Protein AF-A0A956ICX0-F1 (afdb_monomer)

Solvent-accessible surface area (backbone atoms only — not comparable to full-atom values): 7085 Å² total; per-residue (Å²): 136,65,64,29,72,78,48,69,35,60,44,92,86,68,80,50,76,72,46,76,32,67,45,56,54,75,61,60,79,75,60,86,84,89,85,77,62,92,91,68,48,63,68,59,53,51,48,47,51,51,54,32,33,52,76,66,72,44,90,83,90,81,90,64,91,82,52,74,64,64,54,68,78,68,71,52,96,79,72,46,68,76,80,44,48,88,76,50,77,50,61,94,89,54,90,82,70,62,64,74,77,79,86,126

Foldseek 3Di:
DAKQFQAWDDDPVRPDTPGTDIHDPVVCVVPDDQDDDPPPCSVVSVLSVVVRCVVRVHDDDDDDPPCPNVCVVCPDPVNDPVSCQVVDFDDVPPPVRHHDDDDD

pLDDT: mean 86.65, std 10.97, range [50.69, 96.75]

Radius of gyration: 18.8 Å; Cα contacts (8 Å, |Δi|>4): 80; chains: 1; bounding box: 40×30×57 Å

Sequence (104 aa):
MTRLQLGTRARLDGRGKLGAYELPTHHLLTHAVVVGMTGSGKTGLVTVLVEEALRAGVPALVFDVKGDLANLALAFPGFDADSMRPWVEPAPNDDDGIADDPLV

Mean predicted aligned error: 8.03 Å

Secondary structure (DSSP, 8-state):
--EEEEEEEE-TTS--EEEEEEEEGGGGGG-------TTSSHHHHHHHHHHHHHHTT-------SSSTTGGGGG--SS--HHHHGGGSPPPTT-SS-S------

Structure (mmCIF, N/CA/C/O backbone):
data_AF-A0A956ICX0-F1
#
_entry.id   AF-A0A956ICX0-F1
#
loop_
_atom_site.group_PDB
_atom_site.id
_atom_site.type_symbol
_atom_site.label_atom_id
_atom_site.label_alt_id
_atom_site.label_comp_id
_atom_site.label_asym_id
_atom_site.label_entity_id
_atom_site.label_seq_id
_atom_site.pdbx_PDB_ins_code
_atom_site.Cartn_x
_atom_site.Cartn_y
_atom_site.Cartn_z
_atom_site.occupancy
_atom_site.B_iso_or_equiv
_atom_site.auth_seq_id
_atom_site.auth_comp_id
_atom_site.auth_asym_id
_atom_site.auth_atom_id
_atom_site.pdbx_PDB_model_num
ATOM 1 N N . MET A 1 1 ? -19.540 -7.283 5.791 1.00 66.44 1 MET A N 1
ATOM 2 C CA . MET A 1 1 ? -18.777 -6.035 5.554 1.00 66.44 1 MET A CA 1
ATOM 3 C C . MET A 1 1 ? -17.313 -6.406 5.404 1.00 66.44 1 MET A C 1
ATOM 5 O O . MET A 1 1 ? -16.816 -7.129 6.261 1.00 66.44 1 MET A O 1
ATOM 9 N N . THR A 1 2 ? -16.659 -5.977 4.326 1.00 90.00 2 THR A N 1
ATOM 10 C CA . THR A 1 2 ? -15.278 -6.372 4.002 1.00 90.00 2 THR A CA 1
ATOM 11 C C . THR A 1 2 ? -14.258 -5.606 4.854 1.00 90.00 2 THR A C 1
ATOM 13 O O . THR A 1 2 ? -14.525 -4.489 5.307 1.00 90.00 2 THR A O 1
ATOM 16 N N . ARG A 1 3 ? -13.105 -6.223 5.122 1.00 93.81 3 ARG A N 1
ATOM 17 C CA . ARG A 1 3 ? -12.012 -5.665 5.929 1.00 93.81 3 ARG A CA 1
ATOM 18 C C . ARG A 1 3 ? -10.703 -5.780 5.160 1.00 93.81 3 ARG A C 1
ATOM 20 O O . ARG A 1 3 ? -10.534 -6.750 4.430 1.00 93.81 3 ARG A O 1
ATOM 27 N N . LEU A 1 4 ? -9.818 -4.807 5.348 1.00 95.56 4 LEU A N 1
ATOM 28 C CA . LEU A 1 4 ? -8.481 -4.767 4.757 1.00 95.56 4 LEU A CA 1
ATOM 29 C C . LEU A 1 4 ? -7.449 -5.135 5.825 1.00 95.56 4 LEU A C 1
ATOM 31 O O . LEU A 1 4 ? -7.447 -4.512 6.891 1.00 95.56 4 LEU A O 1
ATOM 35 N N . GLN A 1 5 ? -6.587 -6.116 5.565 1.00 96.12 5 GLN A N 1
ATOM 36 C CA . GLN A 1 5 ? -5.530 -6.532 6.488 1.00 96.12 5 GLN A CA 1
ATOM 37 C C . GLN A 1 5 ? -4.289 -5.652 6.322 1.00 96.12 5 GLN A C 1
ATOM 39 O O . GLN A 1 5 ? -3.454 -5.873 5.456 1.00 96.12 5 GLN A O 1
ATOM 44 N N . LEU A 1 6 ? -4.126 -4.656 7.193 1.00 94.94 6 LEU A N 1
ATOM 45 C CA . LEU A 1 6 ? -3.057 -3.654 7.078 1.00 94.94 6 LEU A CA 1
ATOM 46 C C . LEU A 1 6 ? -1.804 -3.986 7.903 1.00 94.94 6 LEU A C 1
ATOM 48 O O . LEU A 1 6 ? -0.906 -3.157 8.040 1.00 94.94 6 LEU A O 1
ATOM 52 N N . GLY A 1 7 ? -1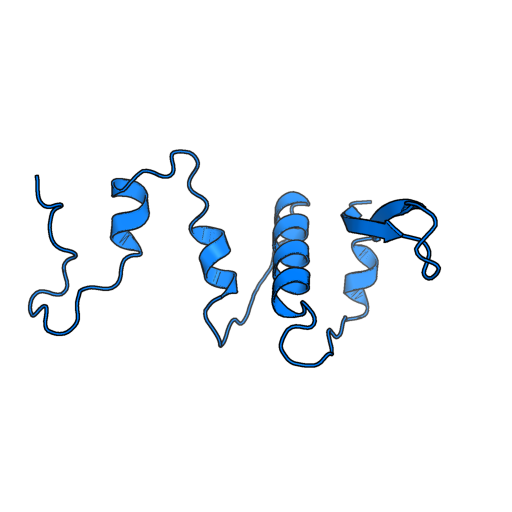.744 -5.182 8.489 1.00 94.00 7 GLY A N 1
ATOM 53 C CA . GLY A 1 7 ? -0.567 -5.689 9.187 1.00 94.00 7 GLY A CA 1
ATOM 54 C C . GLY A 1 7 ? -0.858 -6.142 10.613 1.00 94.00 7 GLY A C 1
ATOM 55 O O . GLY A 1 7 ? -1.872 -6.774 10.896 1.00 94.00 7 GLY A O 1
ATOM 56 N N . THR A 1 8 ? 0.071 -5.868 11.531 1.00 93.38 8 THR A N 1
ATOM 57 C CA . THR A 1 8 ? 0.015 -6.339 12.924 1.00 93.38 8 THR A CA 1
ATOM 58 C C . THR A 1 8 ? -0.021 -5.160 13.887 1.00 93.38 8 THR A C 1
ATOM 60 O O . THR A 1 8 ? 0.818 -4.266 13.817 1.00 93.38 8 THR A O 1
ATOM 63 N N . ARG A 1 9 ? -0.948 -5.187 14.844 1.00 93.94 9 ARG A N 1
ATOM 64 C CA . ARG A 1 9 ? -0.924 -4.295 16.003 1.00 93.94 9 ARG A CA 1
ATOM 65 C C . ARG A 1 9 ? 0.154 -4.767 16.968 1.00 93.94 9 ARG A C 1
ATOM 67 O O . ARG A 1 9 ? 0.215 -5.946 17.315 1.00 93.94 9 ARG A O 1
ATOM 74 N N . ALA A 1 10 ? 0.967 -3.844 17.454 1.00 92.50 10 ALA A N 1
ATOM 75 C CA . ALA A 1 10 ? 1.958 -4.098 18.490 1.00 92.50 10 ALA A CA 1
ATOM 76 C C . ALA A 1 10 ? 1.811 -3.065 19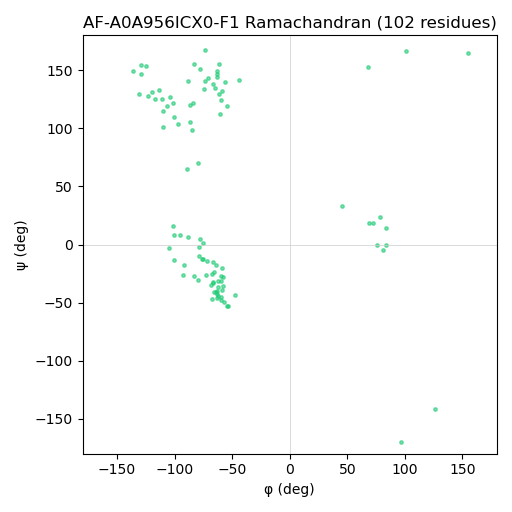.605 1.00 92.50 10 ALA A C 1
ATOM 78 O O . ALA A 1 10 ? 1.297 -1.966 19.379 1.00 92.50 10 ALA A O 1
ATOM 79 N N . ARG A 1 11 ? 2.241 -3.421 20.816 1.00 91.81 11 ARG A N 1
ATOM 80 C CA . ARG A 1 11 ? 2.336 -2.432 21.890 1.00 91.81 11 ARG A CA 1
ATOM 81 C C . ARG A 1 11 ? 3.486 -1.469 21.615 1.00 91.81 11 ARG A C 1
ATOM 83 O O . ARG A 1 11 ? 4.544 -1.877 21.143 1.00 91.81 11 ARG A O 1
ATOM 90 N N . LEU A 1 12 ? 3.283 -0.200 21.962 1.00 91.38 12 LEU A N 1
ATOM 91 C CA . LEU A 1 12 ? 4.287 0.847 21.762 1.00 91.38 12 LEU A CA 1
ATOM 92 C C . LEU A 1 12 ? 5.525 0.659 22.656 1.00 91.38 12 LEU A C 1
ATOM 94 O O . LEU A 1 12 ? 6.614 1.082 22.295 1.00 91.38 12 LEU A O 1
ATOM 98 N N . ASP A 1 13 ? 5.374 -0.024 23.793 1.00 93.69 13 ASP A N 1
ATOM 99 C CA . ASP A 1 13 ? 6.469 -0.398 24.698 1.00 93.69 13 ASP A CA 1
ATOM 100 C C . ASP A 1 13 ? 7.323 -1.576 24.181 1.00 93.69 13 ASP A C 1
ATOM 102 O O . ASP A 1 13 ? 8.236 -2.031 24.870 1.00 93.69 13 ASP A O 1
ATOM 106 N N . GLY A 1 14 ? 7.008 -2.105 22.993 1.00 87.94 14 GLY A N 1
ATOM 107 C CA . GLY A 1 14 ? 7.682 -3.247 22.377 1.00 87.94 14 GLY A CA 1
ATOM 108 C C . GLY A 1 14 ? 7.323 -4.607 22.986 1.00 87.94 14 GLY A C 1
ATOM 109 O O . GLY A 1 14 ? 7.813 -5.636 22.516 1.00 87.94 14 GLY A O 1
ATOM 110 N N . ARG A 1 15 ? 6.456 -4.667 24.005 1.00 87.31 15 ARG A N 1
ATOM 111 C CA . ARG A 1 15 ? 6.169 -5.900 24.759 1.00 87.31 15 ARG A CA 1
ATOM 112 C C . ARG A 1 15 ? 5.023 -6.704 24.150 1.00 87.31 15 ARG A C 1
ATOM 114 O O . ARG A 1 15 ? 3.986 -6.925 24.775 1.00 87.31 15 ARG A O 1
ATOM 121 N N . GLY A 1 16 ? 5.250 -7.192 22.936 1.00 87.69 16 GLY A N 1
ATOM 122 C CA . GLY A 1 16 ? 4.412 -8.204 22.293 1.00 87.69 16 GLY A CA 1
ATOM 123 C C . GLY A 1 16 ? 3.412 -7.679 21.258 1.00 87.69 16 GLY A C 1
ATOM 124 O O . GLY A 1 16 ? 3.153 -6.479 21.122 1.00 87.69 16 GLY A O 1
ATOM 125 N N . LYS A 1 17 ? 2.862 -8.628 20.493 1.00 91.00 17 LYS A N 1
ATOM 126 C CA . LY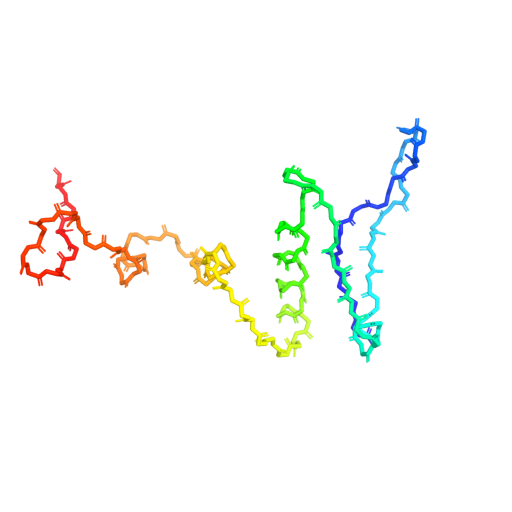S A 1 17 ? 1.881 -8.397 19.424 1.00 91.00 17 LYS A CA 1
ATOM 127 C C . LYS A 1 17 ? 0.458 -8.411 19.996 1.00 91.00 17 LYS A C 1
ATOM 129 O O . LYS A 1 17 ? 0.134 -9.232 20.846 1.00 91.00 17 LYS A O 1
ATOM 134 N N . LEU A 1 18 ? -0.393 -7.521 19.494 1.00 92.12 18 LEU A N 1
ATOM 135 C CA . LEU A 1 18 ? -1.814 -7.375 19.845 1.00 92.12 18 LEU A CA 1
ATOM 136 C C . LEU A 1 18 ? -2.751 -8.013 18.797 1.00 92.12 18 LEU A C 1
ATOM 138 O O . LEU A 1 18 ? -3.966 -7.840 18.862 1.00 92.12 18 LEU A O 1
ATOM 142 N N . GLY A 1 19 ? -2.188 -8.740 17.826 1.00 92.94 19 GLY A N 1
ATOM 143 C CA . GLY A 1 19 ? -2.914 -9.402 16.739 1.00 92.94 19 GLY A CA 1
ATOM 144 C C . GLY A 1 19 ? -2.952 -8.584 15.447 1.00 92.94 19 GLY A C 1
ATOM 145 O O . GLY A 1 19 ? -2.253 -7.581 15.317 1.00 92.94 19 GLY A O 1
ATOM 146 N N . ALA A 1 20 ? -3.761 -9.019 14.481 1.00 94.31 20 ALA A N 1
ATOM 147 C CA . ALA A 1 20 ? -3.902 -8.338 13.195 1.00 94.31 20 ALA A CA 1
ATOM 148 C C . ALA A 1 20 ? -4.471 -6.918 13.360 1.00 94.31 20 ALA A C 1
ATOM 150 O O . ALA A 1 20 ? -5.269 -6.649 14.273 1.00 94.31 20 ALA A O 1
ATOM 151 N N . TYR A 1 21 ? -4.031 -6.006 12.494 1.00 94.88 21 TYR A N 1
ATOM 152 C CA . TYR A 1 21 ? -4.641 -4.700 12.291 1.00 94.88 21 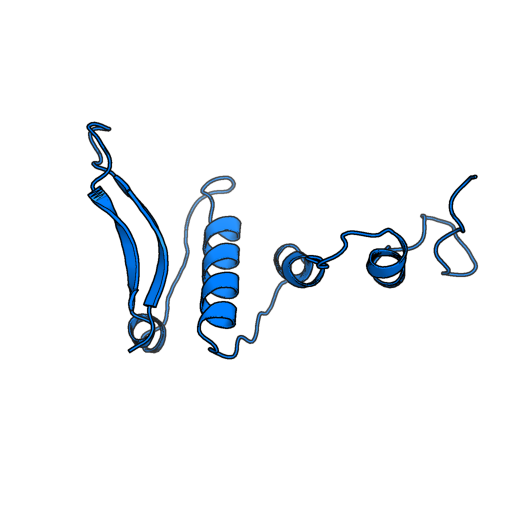TYR A CA 1
ATOM 153 C C . TYR A 1 21 ? -5.511 -4.758 11.039 1.00 94.88 21 TYR A C 1
ATOM 155 O O . TYR A 1 21 ? -4.992 -4.838 9.929 1.00 94.88 21 TYR A O 1
ATOM 163 N N . GLU A 1 22 ? -6.826 -4.704 11.228 1.00 95.50 22 GLU A N 1
ATOM 164 C CA . GLU A 1 22 ? -7.784 -4.722 10.127 1.00 95.50 22 GLU A CA 1
ATOM 165 C C . GLU A 1 22 ? -8.513 -3.382 10.057 1.00 95.50 22 GLU A C 1
ATOM 167 O O . GLU A 1 22 ? -9.016 -2.892 11.075 1.00 95.50 22 GLU A O 1
ATOM 172 N N . LEU A 1 23 ? -8.613 -2.813 8.859 1.00 94.38 23 LEU A N 1
ATOM 173 C CA . LEU A 1 23 ? -9.380 -1.600 8.606 1.00 94.38 23 LEU A CA 1
ATOM 174 C C . LEU A 1 23 ? -10.731 -1.964 7.968 1.00 94.38 23 LEU A C 1
ATOM 176 O O . LEU A 1 23 ? -10.753 -2.577 6.898 1.00 94.38 23 LEU A O 1
ATOM 180 N N . PRO A 1 24 ? -11.874 -1.592 8.572 1.00 93.94 24 PRO A N 1
ATOM 181 C CA . PRO A 1 24 ? -13.169 -1.719 7.911 1.00 93.94 24 PRO A CA 1
ATOM 182 C C . PRO A 1 24 ? -13.213 -0.857 6.643 1.00 93.94 24 PRO A C 1
ATOM 184 O O . PRO A 1 24 ? -12.934 0.339 6.708 1.00 93.94 24 PRO A O 1
ATOM 187 N N . THR A 1 25 ? -13.615 -1.420 5.500 1.00 93.06 25 THR A N 1
ATOM 188 C CA . THR A 1 25 ? -13.562 -0.696 4.210 1.00 93.06 25 THR A CA 1
ATOM 189 C C . THR A 1 25 ? -14.387 0.590 4.193 1.00 93.06 25 THR A C 1
ATOM 191 O O . THR A 1 25 ? -13.995 1.560 3.554 1.00 93.06 25 THR A O 1
ATOM 194 N N . HIS A 1 26 ? -15.493 0.647 4.940 1.00 92.69 26 HIS A N 1
ATOM 195 C CA . HIS A 1 26 ? -16.332 1.845 5.020 1.00 92.69 26 HIS A CA 1
ATOM 196 C C . HIS A 1 26 ? -15.622 3.059 5.647 1.00 92.69 26 HIS A C 1
ATOM 198 O O . HIS A 1 26 ? -16.061 4.182 5.423 1.00 92.69 26 HIS A O 1
ATOM 204 N N . HIS A 1 27 ? -14.511 2.869 6.372 1.00 93.50 27 HIS A N 1
ATOM 205 C CA . HIS A 1 27 ? -13.686 3.986 6.850 1.00 93.50 27 HIS A CA 1
ATOM 206 C C . HIS A 1 27 ? -13.024 4.751 5.691 1.00 93.50 27 HIS A C 1
ATOM 208 O O . HIS A 1 27 ? -12.694 5.921 5.841 1.00 93.50 27 HIS A O 1
ATOM 214 N N . LEU A 1 28 ? -12.844 4.126 4.521 1.00 91.81 28 LEU A N 1
ATOM 215 C CA . LEU A 1 28 ? -12.283 4.798 3.345 1.00 91.81 28 LEU A CA 1
ATOM 216 C C . LEU A 1 28 ? -13.293 5.729 2.652 1.00 91.81 28 LEU A C 1
ATOM 218 O O . LEU A 1 28 ? -12.891 6.573 1.856 1.00 91.81 28 LEU A O 1
ATOM 222 N N . LEU A 1 29 ? -14.586 5.644 2.994 1.00 94.06 29 LEU A N 1
ATOM 223 C CA . LEU A 1 29 ? -15.626 6.542 2.469 1.00 94.06 29 LEU A CA 1
ATOM 224 C C . LEU A 1 29 ? -15.530 7.963 3.043 1.00 94.06 29 LEU A C 1
ATOM 226 O O . LEU A 1 29 ? -16.148 8.883 2.515 1.00 94.06 29 LEU A O 1
ATOM 230 N N . THR A 1 30 ? -14.763 8.156 4.119 1.00 94.94 30 THR A N 1
ATOM 231 C CA . THR A 1 30 ? -14.562 9.461 4.767 1.00 94.94 30 THR A CA 1
ATOM 232 C C . THR A 1 30 ? -13.230 10.114 4.405 1.00 94.94 30 THR A C 1
ATOM 234 O O . THR A 1 30 ? -12.848 11.085 5.050 1.00 94.94 30 THR A O 1
ATOM 237 N N . HIS A 1 31 ? -12.566 9.641 3.346 1.00 93.19 31 HIS A N 1
ATOM 238 C CA . HIS A 1 31 ? -11.217 10.036 2.928 1.00 93.19 31 HIS A CA 1
ATOM 239 C C . HIS A 1 31 ? -10.128 9.589 3.914 1.00 93.19 31 HIS A C 1
ATOM 241 O O . HIS A 1 31 ? -10.348 9.416 5.112 1.00 93.19 31 HIS A O 1
ATOM 247 N N . ALA A 1 32 ? -8.920 9.400 3.391 1.00 92.62 32 ALA A N 1
ATOM 248 C CA . ALA A 1 32 ? -7.735 9.076 4.169 1.00 92.62 32 ALA A CA 1
ATOM 249 C C . ALA A 1 32 ? -6.559 9.914 3.670 1.00 92.62 32 ALA A C 1
ATOM 251 O O . ALA A 1 32 ? -6.473 10.244 2.488 1.00 92.62 32 ALA A O 1
ATOM 252 N N . VAL A 1 33 ? -5.641 10.239 4.576 1.00 95.75 33 VAL A N 1
ATOM 253 C CA . VAL A 1 33 ? -4.397 10.937 4.255 1.00 95.75 33 VAL A CA 1
ATOM 254 C C . VAL A 1 33 ? -3.235 10.187 4.897 1.00 95.75 33 VAL A C 1
ATOM 256 O O . VAL A 1 33 ? -3.277 9.852 6.080 1.00 95.75 33 VAL A O 1
ATOM 259 N N . VAL A 1 34 ? -2.200 9.897 4.109 1.00 94.62 34 VAL A N 1
ATOM 260 C CA . VAL A 1 34 ? -0.986 9.213 4.571 1.00 94.62 34 VAL A CA 1
ATOM 261 C C . VAL A 1 34 ? 0.164 10.215 4.560 1.00 94.62 34 VAL A C 1
ATOM 263 O O . VAL A 1 34 ? 0.566 10.703 3.507 1.00 94.62 34 VAL A O 1
ATOM 266 N N . VAL A 1 35 ? 0.702 10.525 5.740 1.00 96.31 35 VAL A N 1
ATOM 267 C CA . VAL A 1 35 ? 1.760 11.529 5.945 1.00 96.31 35 VAL A CA 1
ATOM 268 C C . VAL A 1 35 ? 2.959 10.930 6.673 1.00 96.31 35 VAL A C 1
ATOM 270 O O . VAL A 1 35 ? 2.831 9.964 7.419 1.00 96.31 35 VAL A O 1
ATOM 273 N N . GLY A 1 36 ? 4.143 11.501 6.450 1.00 95.50 36 GLY A N 1
ATOM 274 C CA . GLY A 1 36 ? 5.393 11.029 7.047 1.00 95.50 36 GLY A CA 1
ATOM 275 C C . GLY A 1 36 ? 6.626 11.405 6.225 1.00 95.50 36 GLY A C 1
ATOM 276 O O . GLY A 1 36 ? 6.525 11.760 5.049 1.00 95.50 36 GLY A O 1
ATOM 277 N N . MET A 1 37 ? 7.808 11.303 6.828 1.00 96.75 37 MET A N 1
ATOM 278 C CA . MET A 1 37 ? 9.090 11.574 6.162 1.00 96.75 37 MET A CA 1
ATOM 279 C C . MET A 1 37 ? 9.472 10.458 5.174 1.00 96.75 37 MET A C 1
ATOM 281 O O . MET A 1 37 ? 8.858 9.389 5.140 1.00 96.75 37 MET A O 1
ATOM 285 N N . THR A 1 38 ? 10.462 10.689 4.314 1.00 93.88 38 THR A N 1
ATOM 286 C CA . THR A 1 38 ? 11.026 9.626 3.461 1.00 93.88 38 THR A CA 1
ATOM 287 C C . THR A 1 38 ? 11.521 8.461 4.324 1.00 93.88 38 THR A C 1
ATOM 289 O O . THR A 1 38 ? 12.052 8.677 5.407 1.00 93.88 38 THR A O 1
ATOM 292 N N . GLY A 1 39 ? 11.284 7.224 3.878 1.00 93.75 39 GLY A N 1
ATOM 293 C CA . GLY A 1 39 ? 11.627 6.016 4.640 1.00 93.75 39 GLY A CA 1
ATOM 294 C C . GLY A 1 39 ? 10.625 5.620 5.734 1.00 93.75 39 GLY A C 1
ATOM 295 O O . GLY A 1 39 ? 10.748 4.539 6.292 1.00 93.75 39 GLY A O 1
ATOM 296 N N . SER A 1 40 ? 9.582 6.416 6.006 1.00 95.12 40 SER A N 1
ATOM 297 C CA . SER A 1 40 ? 8.581 6.091 7.042 1.00 95.12 40 SER A CA 1
ATOM 298 C C . SER A 1 40 ? 7.543 5.033 6.630 1.00 95.12 40 SER A C 1
ATOM 300 O O . SER A 1 40 ? 6.575 4.821 7.353 1.00 95.12 40 SER A O 1
ATOM 302 N N . GLY A 1 41 ? 7.675 4.436 5.441 1.00 93.88 41 GLY A N 1
ATOM 303 C CA . GLY A 1 41 ? 6.764 3.393 4.959 1.00 93.88 41 GLY A CA 1
ATOM 304 C C . GLY A 1 41 ? 5.465 3.875 4.300 1.00 93.88 41 GLY A C 1
ATOM 305 O O . GLY A 1 41 ? 4.573 3.063 4.098 1.00 93.88 41 GLY A O 1
ATOM 306 N N . LYS A 1 42 ? 5.339 5.159 3.923 1.00 95.06 42 LYS A N 1
ATOM 307 C CA . LYS A 1 42 ? 4.128 5.681 3.245 1.00 95.06 42 LYS A CA 1
ATOM 308 C C . LYS A 1 42 ? 3.756 4.886 1.989 1.00 95.06 42 LYS A C 1
ATOM 310 O O . LYS A 1 42 ? 2.623 4.440 1.881 1.00 95.06 42 LYS A O 1
ATOM 315 N N . THR A 1 43 ? 4.710 4.706 1.070 1.00 92.75 43 THR A N 1
ATOM 316 C CA . THR A 1 43 ? 4.488 3.962 -0.179 1.00 92.75 43 THR A CA 1
ATOM 317 C C . THR A 1 43 ? 4.075 2.528 0.128 1.00 92.75 43 THR A C 1
ATOM 319 O O . THR A 1 43 ? 3.037 2.103 -0.349 1.00 92.75 43 THR A O 1
ATOM 322 N N . GLY A 1 44 ? 4.790 1.838 1.025 1.00 92.75 44 GLY A N 1
ATOM 323 C CA . GLY A 1 44 ? 4.436 0.475 1.436 1.00 92.75 44 GLY A CA 1
ATOM 324 C C . GLY A 1 44 ? 3.038 0.361 2.055 1.00 92.75 44 GLY A C 1
ATOM 325 O O . GLY A 1 44 ? 2.315 -0.581 1.752 1.00 92.75 44 GLY A O 1
ATOM 326 N N . LEU A 1 45 ? 2.611 1.338 2.865 1.00 94.38 45 LEU A N 1
ATOM 327 C CA . LEU A 1 45 ? 1.244 1.369 3.395 1.00 94.38 45 LEU A CA 1
ATOM 328 C C . LEU A 1 45 ? 0.203 1.512 2.275 1.00 94.38 45 LEU A C 1
ATOM 330 O O . LEU A 1 45 ? -0.817 0.828 2.307 1.00 94.38 45 LEU A O 1
ATOM 334 N N . VAL A 1 46 ? 0.450 2.382 1.291 1.00 94.06 46 VAL A N 1
ATOM 335 C CA . VAL A 1 46 ? -0.446 2.549 0.135 1.00 94.06 46 VAL A CA 1
ATOM 336 C C . VAL A 1 46 ? -0.471 1.284 -0.726 1.00 94.06 46 VAL A C 1
ATOM 338 O O . VAL A 1 46 ? -1.553 0.863 -1.121 1.00 94.06 46 VAL A O 1
ATOM 341 N N . THR A 1 47 ? 0.675 0.637 -0.947 1.00 93.94 47 THR A N 1
ATOM 342 C CA . THR A 1 47 ? 0.775 -0.651 -1.651 1.00 93.94 47 THR A CA 1
ATOM 343 C C . THR A 1 47 ? -0.126 -1.703 -1.004 1.00 93.94 47 THR A C 1
ATOM 345 O O . THR A 1 47 ? -0.991 -2.254 -1.678 1.00 93.94 47 THR A O 1
ATOM 348 N N . VAL A 1 48 ? -0.000 -1.910 0.313 1.00 94.50 48 VAL A N 1
ATOM 349 C CA . VAL A 1 48 ? -0.828 -2.877 1.059 1.00 94.50 48 VAL A CA 1
ATOM 350 C C . VAL A 1 48 ? -2.310 -2.497 1.024 1.00 94.50 48 VAL A C 1
ATOM 352 O O . VAL A 1 48 ? -3.166 -3.363 0.874 1.00 94.50 48 VAL A O 1
ATOM 355 N N . LEU A 1 49 ? -2.637 -1.205 1.137 1.00 94.44 49 LEU A N 1
ATOM 356 C CA . LEU A 1 49 ? -4.021 -0.733 1.027 1.00 94.44 49 LEU A CA 1
ATOM 357 C C . LEU A 1 49 ? -4.640 -1.079 -0.332 1.00 94.44 49 LEU A C 1
ATOM 359 O O . LEU A 1 49 ? -5.781 -1.534 -0.369 1.00 94.44 49 LEU A O 1
ATOM 363 N N . VAL A 1 50 ? -3.909 -0.853 -1.427 1.00 93.62 50 VAL A N 1
ATOM 364 C CA . VAL A 1 50 ? -4.373 -1.158 -2.787 1.00 93.62 50 VAL A CA 1
ATOM 365 C C . VAL A 1 50 ? -4.504 -2.668 -2.981 1.00 93.62 50 VAL A C 1
ATOM 367 O O . VAL A 1 50 ? -5.549 -3.121 -3.439 1.00 93.62 50 VAL A O 1
ATOM 370 N N . GLU A 1 51 ? -3.501 -3.449 -2.582 1.00 93.56 51 GLU A N 1
ATOM 371 C CA . GLU A 1 51 ? -3.522 -4.914 -2.679 1.00 93.56 51 GLU A CA 1
ATOM 372 C C . GLU A 1 51 ? -4.725 -5.514 -1.937 1.00 93.56 51 GLU A C 1
ATOM 374 O O . GLU A 1 51 ? -5.508 -6.275 -2.512 1.00 93.56 51 GLU A O 1
ATOM 379 N N . GLU A 1 52 ? -4.947 -5.099 -0.689 1.00 94.88 52 GLU A N 1
ATOM 380 C CA . GLU A 1 52 ? -6.078 -5.578 0.102 1.00 94.88 52 GLU A CA 1
ATOM 381 C C . GLU A 1 52 ? -7.421 -5.084 -0.441 1.00 94.88 52 GLU A C 1
ATOM 383 O O . GLU A 1 52 ? -8.409 -5.817 -0.379 1.00 94.88 52 GLU A O 1
ATOM 388 N N . ALA A 1 53 ? -7.487 -3.866 -0.992 1.00 93.00 53 ALA A N 1
ATOM 389 C CA . ALA A 1 53 ? -8.698 -3.360 -1.636 1.00 93.00 53 ALA A CA 1
ATOM 390 C C . ALA A 1 53 ? -9.067 -4.204 -2.866 1.00 93.00 53 ALA A C 1
ATOM 392 O O . ALA A 1 53 ? -10.218 -4.632 -2.990 1.00 93.00 53 ALA A O 1
ATOM 393 N N . LEU A 1 54 ? -8.091 -4.520 -3.720 1.00 91.81 54 LEU A N 1
ATOM 394 C CA . LEU A 1 54 ? -8.285 -5.391 -4.881 1.00 91.81 54 LEU A CA 1
ATOM 395 C C . LEU A 1 54 ? -8.702 -6.804 -4.449 1.00 91.81 54 LEU A C 1
ATOM 397 O O . LEU A 1 54 ? -9.677 -7.347 -4.973 1.00 91.81 54 LEU A O 1
ATOM 401 N N . ARG A 1 55 ? -8.046 -7.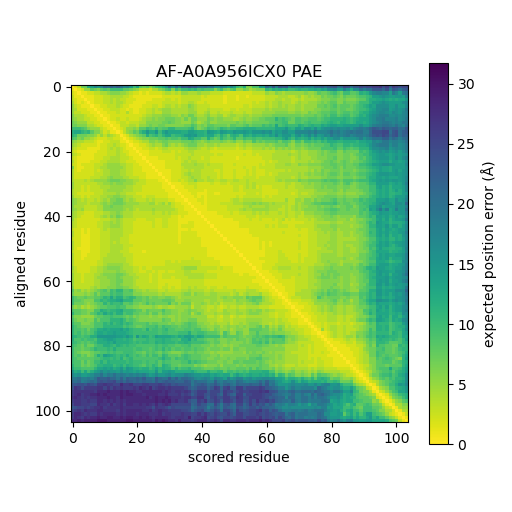370 -3.426 1.00 92.00 55 ARG A N 1
ATOM 402 C CA . ARG A 1 55 ? -8.392 -8.679 -2.841 1.00 92.00 55 ARG A CA 1
ATOM 403 C C . ARG A 1 55 ? -9.798 -8.710 -2.232 1.00 92.00 55 ARG A C 1
ATOM 405 O O . ARG A 1 55 ? -10.466 -9.742 -2.249 1.00 92.00 55 ARG A O 1
ATOM 412 N N . ALA A 1 56 ? -10.258 -7.572 -1.722 1.00 92.44 56 ALA A N 1
ATOM 413 C CA . ALA A 1 56 ? -11.607 -7.347 -1.212 1.00 92.44 56 ALA A CA 1
ATOM 414 C C . ALA A 1 56 ? -12.664 -7.115 -2.312 1.00 92.44 56 ALA A C 1
ATOM 416 O O . ALA A 1 56 ? -13.842 -6.946 -1.980 1.00 92.44 56 ALA A O 1
ATOM 417 N N . GLY A 1 57 ? -12.272 -7.087 -3.592 1.00 91.69 57 GLY A N 1
ATOM 418 C CA . GLY A 1 57 ? -13.155 -6.788 -4.723 1.00 91.69 57 GLY A CA 1
ATOM 419 C C . GLY A 1 57 ? -13.563 -5.314 -4.815 1.00 91.69 57 GLY A C 1
ATOM 420 O O . GLY A 1 57 ? -14.565 -4.993 -5.453 1.00 91.69 57 GLY A O 1
ATOM 421 N N . VAL A 1 58 ? -12.827 -4.416 -4.155 1.00 92.19 58 VAL A N 1
ATOM 422 C CA . VAL A 1 58 ? -13.054 -2.972 -4.226 1.00 92.19 58 VAL A CA 1
ATOM 423 C C . VAL A 1 58 ? -12.294 -2.427 -5.439 1.00 92.19 58 VAL A C 1
ATOM 425 O O .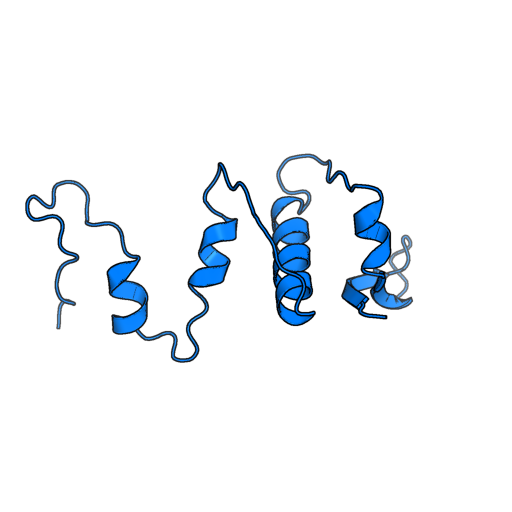 VAL A 1 58 ? -11.070 -2.550 -5.486 1.00 92.19 58 VAL A O 1
ATOM 428 N N . PRO A 1 59 ? -12.977 -1.816 -6.423 1.00 91.12 59 PRO A N 1
ATOM 429 C CA . PRO A 1 59 ? -12.295 -1.214 -7.561 1.00 91.12 59 PRO A CA 1
ATOM 430 C C . PRO A 1 59 ? -11.437 -0.032 -7.097 1.00 91.12 59 PRO A C 1
ATOM 432 O O . PRO A 1 59 ? -11.897 0.813 -6.327 1.00 91.12 59 PRO A O 1
ATOM 435 N N . ALA A 1 60 ? -10.198 0.037 -7.583 1.00 91.00 60 ALA A N 1
ATOM 436 C CA . ALA A 1 60 ? -9.241 1.079 -7.233 1.00 91.00 60 ALA A CA 1
ATOM 437 C C . ALA A 1 60 ? -8.749 1.805 -8.493 1.00 91.00 60 ALA A C 1
ATOM 439 O O . ALA A 1 60 ? -8.286 1.172 -9.438 1.00 91.00 60 ALA A O 1
ATOM 440 N N . LEU A 1 61 ? -8.831 3.138 -8.485 1.00 92.56 61 LEU A N 1
ATOM 441 C CA . LEU A 1 61 ? -8.161 4.010 -9.449 1.00 92.56 61 LEU A CA 1
ATOM 442 C C . LEU A 1 61 ? -6.988 4.679 -8.735 1.00 92.56 61 LEU A C 1
ATOM 444 O O . LEU A 1 61 ? -7.190 5.389 -7.748 1.00 92.56 61 LEU A O 1
ATOM 448 N N . VAL A 1 62 ? -5.773 4.444 -9.223 1.00 92.00 62 VAL A N 1
ATOM 449 C CA . VAL A 1 62 ? -4.540 4.915 -8.588 1.00 92.00 62 VAL A CA 1
ATOM 450 C C . VAL A 1 62 ? -3.828 5.883 -9.524 1.00 92.00 62 VAL A C 1
ATOM 452 O O . VAL A 1 62 ? -3.534 5.546 -10.666 1.00 92.00 62 VAL A O 1
ATOM 455 N N . PHE A 1 63 ? -3.537 7.084 -9.025 1.00 91.75 63 PHE A N 1
ATOM 456 C CA . PHE A 1 63 ? -2.675 8.048 -9.704 1.00 91.75 63 PHE A CA 1
ATOM 457 C C . PHE A 1 63 ? -1.268 7.933 -9.130 1.00 91.75 63 PHE A C 1
ATOM 459 O O . PHE A 1 63 ? -1.003 8.396 -8.019 1.00 91.75 63 PHE A O 1
ATOM 466 N N . ASP A 1 64 ? -0.380 7.294 -9.880 1.00 90.00 64 ASP A N 1
ATOM 467 C CA . ASP A 1 64 ? 0.978 7.005 -9.442 1.00 90.00 64 ASP A CA 1
ATOM 468 C C . ASP A 1 64 ? 1.999 7.841 -10.218 1.00 90.00 64 ASP A C 1
ATOM 470 O O . ASP A 1 64 ? 2.346 7.542 -11.354 1.00 90.00 64 ASP A O 1
ATOM 474 N N . VAL A 1 65 ? 2.476 8.916 -9.590 1.00 86.12 65 VAL A N 1
ATOM 475 C CA . VAL A 1 65 ? 3.475 9.823 -10.180 1.00 86.12 65 VAL A CA 1
ATOM 476 C C . VAL A 1 65 ? 4.867 9.184 -10.217 1.00 86.12 65 VAL A C 1
ATOM 478 O O . VAL A 1 65 ? 5.703 9.581 -11.025 1.00 86.12 65 VAL A O 1
ATOM 481 N N . LYS A 1 66 ? 5.141 8.238 -9.312 1.00 84.12 66 LYS A N 1
ATOM 482 C CA . LYS A 1 66 ? 6.462 7.617 -9.158 1.00 84.12 66 LYS A CA 1
ATOM 483 C C . LYS A 1 66 ? 6.610 6.337 -9.977 1.00 84.12 66 LYS A C 1
ATOM 485 O O . LYS A 1 66 ? 7.733 5.996 -10.322 1.00 84.12 66 LYS A O 1
ATOM 490 N N . GLY A 1 67 ? 5.503 5.659 -10.271 1.00 83.38 67 GLY A N 1
ATOM 491 C CA . GLY A 1 67 ? 5.479 4.355 -10.938 1.00 83.38 67 GLY A CA 1
ATOM 492 C C . GLY A 1 67 ? 5.696 3.171 -9.986 1.00 83.38 67 GLY A C 1
ATOM 493 O O . GLY A 1 67 ? 5.664 2.022 -10.417 1.00 83.38 67 GLY A O 1
ATOM 494 N N . ASP A 1 68 ? 5.888 3.424 -8.687 1.00 85.69 68 ASP A N 1
ATOM 495 C CA . ASP A 1 68 ? 6.189 2.385 -7.698 1.00 85.69 68 ASP A CA 1
ATOM 496 C C . ASP A 1 68 ? 5.015 1.405 -7.486 1.00 85.69 68 ASP A C 1
ATOM 498 O O . ASP A 1 68 ? 5.237 0.228 -7.198 1.00 85.69 68 ASP A O 1
ATOM 502 N N . LEU A 1 69 ? 3.766 1.875 -7.598 1.00 86.56 69 LEU A N 1
ATOM 503 C CA . LEU A 1 69 ? 2.545 1.083 -7.396 1.00 86.56 69 LEU A CA 1
ATOM 504 C C . LEU A 1 69 ? 2.152 0.294 -8.644 1.00 86.56 69 LEU A C 1
ATOM 506 O O . LEU A 1 69 ? 1.540 -0.763 -8.504 1.00 86.56 69 LEU A O 1
ATOM 510 N N . ALA A 1 70 ? 2.516 0.763 -9.842 1.00 83.38 70 ALA A N 1
ATOM 511 C CA . ALA A 1 70 ? 2.291 0.018 -11.085 1.00 83.38 70 ALA A CA 1
ATOM 512 C C . ALA A 1 70 ? 2.970 -1.364 -11.058 1.00 83.38 70 ALA A C 1
ATOM 514 O O . ALA A 1 70 ? 2.447 -2.320 -11.626 1.00 83.38 70 ALA A O 1
ATOM 515 N N . ASN A 1 71 ? 4.058 -1.502 -10.293 1.00 83.94 71 ASN A N 1
ATOM 516 C CA . ASN A 1 71 ? 4.741 -2.776 -10.069 1.00 83.94 71 ASN A CA 1
ATOM 517 C C . ASN A 1 71 ? 3.846 -3.860 -9.442 1.00 83.94 71 ASN A C 1
ATOM 519 O O . ASN A 1 71 ? 4.145 -5.042 -9.587 1.00 83.94 71 ASN A O 1
ATOM 523 N N . LEU A 1 72 ? 2.729 -3.502 -8.791 1.00 84.31 72 LEU A N 1
ATOM 524 C CA . LEU A 1 72 ? 1.736 -4.482 -8.331 1.00 84.31 72 LEU A CA 1
ATOM 525 C C . LEU A 1 72 ? 1.151 -5.313 -9.485 1.00 84.31 72 LEU A C 1
ATOM 527 O O . LEU A 1 72 ? 0.752 -6.455 -9.271 1.00 84.31 72 LEU A O 1
ATOM 531 N N . ALA A 1 73 ? 1.123 -4.769 -10.706 1.00 83.50 73 ALA A N 1
ATOM 532 C CA . ALA A 1 73 ? 0.673 -5.484 -11.898 1.00 83.50 73 ALA A CA 1
ATOM 533 C C . ALA A 1 73 ? 1.703 -6.503 -12.421 1.00 83.50 73 ALA A C 1
ATOM 535 O O . ALA A 1 73 ? 1.349 -7.353 -13.234 1.00 83.50 73 ALA A O 1
ATOM 536 N N . LEU A 1 74 ? 2.950 -6.454 -11.936 1.00 87.00 74 LEU A N 1
ATOM 537 C CA . LEU A 1 74 ? 4.034 -7.356 -12.340 1.00 87.00 74 LEU A CA 1
ATOM 538 C C . LEU A 1 74 ? 4.091 -8.644 -11.496 1.00 87.00 74 LEU A C 1
ATOM 540 O O . LEU A 1 74 ? 5.017 -9.444 -11.621 1.00 87.00 74 LEU A O 1
ATOM 544 N N . ALA A 1 75 ? 3.109 -8.867 -10.618 1.00 84.19 75 ALA A N 1
ATOM 545 C CA . ALA A 1 75 ? 2.994 -10.076 -9.807 1.00 84.19 75 ALA A CA 1
ATOM 546 C C . ALA A 1 75 ? 2.397 -11.247 -10.619 1.00 84.19 75 ALA A C 1
ATOM 548 O O . ALA A 1 75 ? 1.257 -11.665 -10.403 1.00 84.19 75 ALA A O 1
ATOM 549 N N . PHE A 1 76 ? 3.163 -11.776 -11.576 1.00 87.50 76 PHE A N 1
ATOM 550 C CA . PHE A 1 76 ? 2.745 -12.910 -12.409 1.00 87.50 76 PHE A CA 1
ATOM 551 C C . PHE A 1 76 ? 2.770 -14.232 -11.624 1.00 87.50 76 PHE A C 1
ATOM 553 O O . PHE A 1 76 ? 3.729 -14.476 -10.890 1.00 87.50 76 PHE A O 1
ATOM 560 N N . PRO A 1 77 ? 1.793 -15.143 -11.813 1.00 85.56 77 PRO A N 1
ATOM 561 C CA . PRO A 1 77 ? 1.779 -16.437 -11.122 1.00 85.56 77 PRO A CA 1
ATOM 562 C C . PRO A 1 77 ? 3.020 -17.306 -11.373 1.00 85.56 77 PRO A C 1
ATOM 564 O O . PRO A 1 77 ? 3.442 -18.033 -10.478 1.00 85.56 77 PRO A O 1
ATOM 567 N N . GLY A 1 78 ? 3.576 -17.255 -12.590 1.00 86.25 78 GLY A N 1
ATOM 568 C CA . GLY A 1 78 ? 4.746 -18.040 -12.996 1.00 86.25 78 GLY A CA 1
ATOM 569 C C . GLY A 1 78 ? 6.082 -17.333 -12.780 1.00 86.25 78 GLY A C 1
ATOM 570 O O . GLY A 1 78 ? 7.113 -18.000 -12.748 1.00 86.25 78 GLY A O 1
ATOM 571 N N . PHE A 1 79 ? 6.058 -16.006 -12.610 1.00 85.38 79 PHE A N 1
ATOM 572 C CA . PHE A 1 79 ? 7.244 -15.146 -12.537 1.00 85.38 79 PHE A CA 1
ATOM 573 C C . PHE A 1 79 ? 8.298 -15.458 -13.624 1.00 85.38 79 PHE A C 1
ATOM 575 O O . PHE A 1 79 ? 9.503 -15.377 -13.394 1.00 85.38 79 PHE A O 1
ATOM 582 N N . ASP A 1 80 ? 7.832 -15.871 -14.803 1.00 89.12 80 ASP A N 1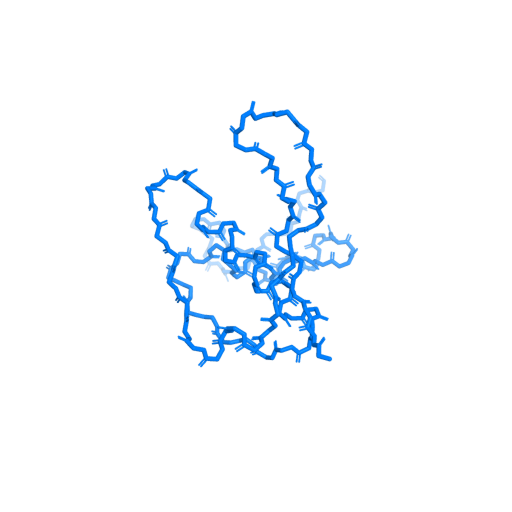
ATOM 583 C CA . ASP A 1 80 ? 8.657 -16.222 -15.954 1.00 89.12 80 ASP A CA 1
ATOM 584 C C . ASP A 1 80 ? 9.062 -14.981 -16.762 1.00 89.12 80 ASP A C 1
ATOM 586 O O . ASP A 1 80 ? 8.401 -13.939 -16.737 1.00 89.12 80 ASP A O 1
ATOM 590 N N . ALA A 1 81 ? 10.180 -15.098 -17.482 1.00 87.56 81 ALA A N 1
ATOM 591 C CA . ALA A 1 81 ? 10.739 -14.001 -18.265 1.00 87.56 81 ALA A CA 1
ATOM 592 C C . ALA A 1 81 ? 9.790 -13.537 -19.381 1.00 87.56 81 ALA A C 1
ATOM 594 O O . ALA A 1 81 ? 9.679 -12.336 -19.621 1.00 87.56 81 ALA A O 1
ATOM 595 N N . ASP A 1 82 ? 9.067 -14.467 -20.012 1.00 88.50 82 ASP A N 1
ATOM 596 C CA . ASP A 1 82 ? 8.149 -14.168 -21.114 1.00 88.50 82 ASP A CA 1
ATOM 597 C C . ASP A 1 82 ? 6.992 -13.270 -20.659 1.00 88.50 82 ASP A C 1
ATOM 599 O O . ASP A 1 82 ? 6.639 -12.316 -21.352 1.00 88.50 82 ASP A O 1
ATOM 603 N N . SER A 1 83 ? 6.443 -13.515 -19.465 1.00 88.19 83 SER A N 1
ATOM 604 C CA . SER A 1 83 ? 5.397 -12.678 -18.866 1.00 88.19 83 SER A CA 1
ATOM 605 C C . SER A 1 83 ? 5.893 -11.276 -18.504 1.00 88.19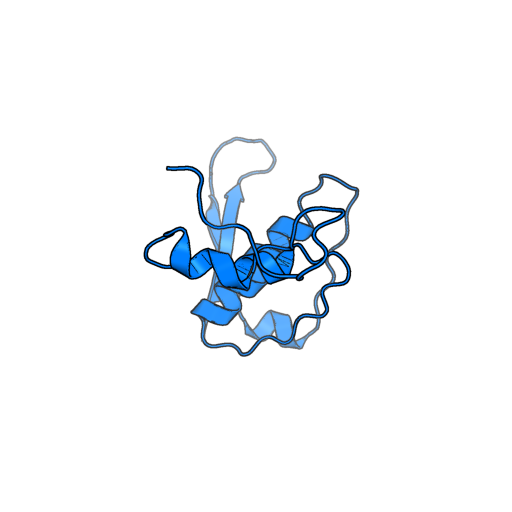 83 SER A C 1
ATOM 607 O O . SER A 1 83 ? 5.123 -10.315 -18.571 1.00 88.19 83 SER A O 1
ATOM 609 N N . MET A 1 84 ? 7.171 -11.141 -18.134 1.00 86.44 84 MET A N 1
ATOM 610 C CA . MET A 1 84 ? 7.777 -9.844 -17.816 1.00 86.44 84 MET A CA 1
ATOM 611 C C . MET A 1 84 ? 8.176 -9.052 -19.060 1.00 86.44 84 MET A C 1
ATOM 613 O O . MET A 1 84 ? 8.119 -7.825 -19.021 1.00 86.44 84 MET A O 1
ATOM 617 N N . ARG A 1 85 ? 8.549 -9.724 -20.156 1.00 84.31 85 ARG A N 1
ATOM 618 C CA . ARG A 1 85 ? 9.116 -9.110 -21.369 1.00 84.31 85 ARG A CA 1
ATOM 619 C C . ARG A 1 85 ? 8.344 -7.883 -21.887 1.00 84.31 85 ARG A C 1
ATOM 621 O O . ARG A 1 85 ? 9.004 -6.891 -22.176 1.00 84.31 85 ARG A O 1
ATOM 628 N N . PRO A 1 86 ? 6.995 -7.864 -21.950 1.00 85.06 86 PRO A N 1
ATOM 629 C CA . PRO A 1 86 ? 6.248 -6.694 -2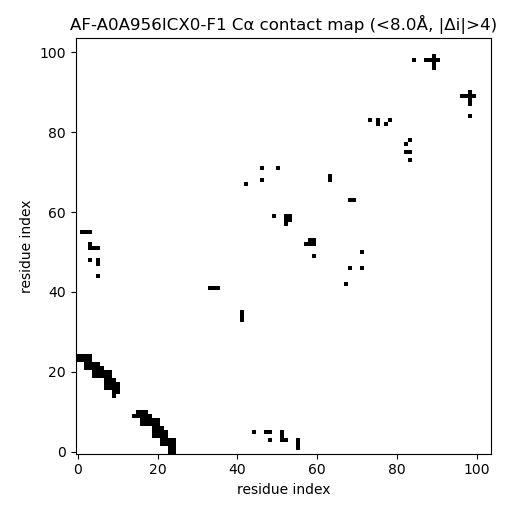2.429 1.00 85.06 86 PRO A CA 1
ATOM 630 C C . PRO A 1 86 ? 6.351 -5.449 -21.536 1.00 85.06 86 PRO A C 1
ATOM 632 O O . PRO A 1 86 ? 5.950 -4.368 -21.955 1.00 85.06 86 PRO A O 1
ATOM 635 N N . TRP A 1 87 ? 6.820 -5.608 -20.298 1.00 83.25 87 TRP A N 1
ATOM 636 C CA . TRP A 1 87 ? 6.925 -4.555 -19.285 1.00 83.25 87 TRP A CA 1
ATOM 637 C C . TRP A 1 87 ? 8.365 -4.080 -19.074 1.00 83.25 87 TRP A C 1
ATOM 639 O O . TRP A 1 87 ? 8.601 -3.191 -18.256 1.00 83.25 87 TRP A O 1
ATOM 649 N N . VAL A 1 88 ? 9.331 -4.699 -19.759 1.00 82.88 88 VAL A N 1
ATOM 650 C CA . VAL A 1 88 ? 10.741 -4.316 -19.700 1.00 82.88 88 VAL A CA 1
ATOM 651 C C . VAL A 1 88 ? 10.972 -3.180 -20.684 1.00 82.88 88 VAL A C 1
ATOM 653 O O . VAL A 1 88 ? 10.724 -3.320 -21.878 1.00 82.88 88 VAL A O 1
ATOM 656 N N . GLU A 1 89 ? 11.459 -2.056 -20.169 1.00 77.38 89 GLU A N 1
ATOM 657 C CA . GLU A 1 89 ? 11.907 -0.943 -21.001 1.00 77.38 89 GLU A CA 1
ATOM 658 C C . GLU A 1 89 ? 13.158 -1.356 -21.800 1.00 77.38 89 GLU A C 1
ATOM 660 O O . GLU A 1 89 ? 14.051 -1.999 -21.231 1.00 77.38 89 GLU A O 1
ATOM 665 N N . PRO A 1 90 ? 13.254 -0.989 -23.090 1.00 72.56 90 PRO A N 1
ATOM 666 C CA . PRO A 1 90 ? 14.423 -1.284 -23.908 1.00 72.56 90 PRO A CA 1
ATOM 667 C C . PRO A 1 90 ? 15.683 -0.618 -23.341 1.00 72.56 90 PRO A C 1
ATOM 669 O O . PRO A 1 90 ? 15.628 0.390 -22.622 1.00 72.56 90 PRO A O 1
ATOM 672 N N . ALA A 1 91 ? 16.845 -1.191 -23.654 1.00 72.69 91 ALA A N 1
ATOM 673 C CA . ALA A 1 91 ? 18.109 -0.654 -23.174 1.00 72.69 91 ALA A CA 1
ATOM 674 C C . ALA A 1 91 ? 18.351 0.764 -23.737 1.00 72.69 91 ALA A C 1
ATOM 676 O O . ALA A 1 91 ? 17.936 1.087 -24.852 1.00 72.69 91 ALA A O 1
ATOM 677 N N . PRO A 1 92 ? 19.051 1.652 -23.006 1.00 66.25 92 PRO A N 1
ATOM 678 C CA . PRO A 1 92 ? 19.421 2.949 -23.557 1.00 66.25 92 PRO A CA 1
ATOM 679 C C . PRO A 1 92 ? 20.284 2.772 -24.820 1.00 66.25 92 PRO A C 1
ATOM 681 O O . PRO A 1 92 ? 21.361 2.180 -24.742 1.00 66.25 92 PRO A O 1
ATOM 684 N N . ASN A 1 93 ? 19.851 3.373 -25.937 1.00 70.69 93 ASN A N 1
ATOM 685 C CA . ASN A 1 93 ? 20.425 3.266 -27.296 1.00 70.69 93 ASN A CA 1
ATOM 686 C C . ASN A 1 93 ? 20.072 1.994 -28.080 1.00 70.69 93 ASN A C 1
ATOM 688 O O . ASN A 1 93 ? 20.806 1.636 -28.994 1.00 70.69 93 ASN A O 1
ATOM 692 N N . ASP A 1 94 ? 18.962 1.358 -27.735 1.00 65.56 94 ASP A N 1
ATOM 693 C CA . ASP A 1 94 ? 18.337 0.327 -28.551 1.00 65.56 94 ASP A CA 1
ATOM 694 C C . ASP A 1 94 ? 17.393 0.979 -29.581 1.00 65.56 94 ASP A C 1
ATOM 696 O O . ASP A 1 94 ? 16.361 1.569 -29.238 1.00 65.56 94 ASP A O 1
ATOM 700 N N . ASP A 1 95 ? 17.827 1.003 -30.839 1.00 61.41 95 ASP A N 1
ATOM 701 C CA . ASP A 1 95 ? 17.222 1.750 -31.941 1.00 61.41 95 ASP A CA 1
ATOM 702 C C . ASP A 1 95 ? 15.976 1.086 -32.552 1.00 61.41 95 ASP A C 1
ATOM 704 O O . ASP A 1 95 ? 15.251 1.747 -33.307 1.00 61.41 95 ASP A O 1
ATOM 708 N N . ASP A 1 96 ? 15.670 -0.162 -32.189 1.00 66.94 96 ASP A N 1
ATOM 709 C CA . ASP A 1 96 ? 14.471 -0.870 -32.653 1.00 66.94 96 ASP A CA 1
ATOM 710 C C . ASP A 1 96 ? 13.315 -0.897 -31.627 1.00 66.94 96 ASP A C 1
ATOM 712 O O . ASP A 1 96 ? 12.163 -1.142 -32.004 1.00 66.94 96 ASP A O 1
ATOM 716 N N . GLY A 1 97 ? 13.588 -0.538 -30.365 1.00 55.66 97 GLY A N 1
ATOM 717 C CA . GLY A 1 97 ? 12.595 -0.449 -29.293 1.00 55.66 97 GLY A CA 1
ATOM 718 C C . GLY A 1 97 ? 12.027 -1.802 -28.854 1.00 55.66 97 GLY A C 1
ATOM 719 O O . GLY A 1 97 ? 10.951 -1.835 -28.244 1.00 55.66 97 GLY A O 1
ATOM 720 N N . ILE A 1 98 ? 12.706 -2.907 -29.175 1.00 60.75 98 ILE A N 1
ATOM 721 C CA . ILE A 1 98 ? 12.308 -4.267 -28.815 1.00 60.75 98 ILE A CA 1
ATOM 722 C C . ILE A 1 98 ? 13.298 -4.806 -27.786 1.00 60.75 98 ILE A C 1
ATOM 724 O O . ILE A 1 98 ? 14.482 -4.900 -28.048 1.00 60.75 98 ILE A O 1
ATOM 728 N N . ALA A 1 99 ? 12.803 -5.261 -26.631 1.00 61.91 99 ALA A N 1
ATOM 729 C CA . ALA A 1 99 ? 13.656 -5.933 -25.655 1.00 61.91 99 ALA A CA 1
ATOM 730 C C . ALA A 1 99 ? 14.407 -7.125 -26.290 1.00 61.91 99 ALA A C 1
ATOM 732 O O . ALA A 1 99 ? 13.762 -8.083 -26.753 1.00 61.91 99 ALA A O 1
ATOM 733 N N . ASP A 1 100 ? 15.744 -7.048 -26.264 1.00 67.00 100 ASP A N 1
ATOM 734 C CA . ASP A 1 100 ? 16.687 -8.067 -26.738 1.00 67.00 100 ASP A CA 1
ATOM 735 C C . ASP A 1 100 ? 16.283 -9.485 -26.300 1.00 67.00 100 ASP A C 1
ATOM 737 O O . ASP A 1 100 ? 15.828 -9.717 -25.173 1.00 67.00 100 ASP A O 1
ATOM 741 N N . ASP A 1 101 ? 16.474 -10.464 -27.189 1.00 63.41 101 ASP A N 1
ATOM 742 C CA . ASP A 1 101 ? 16.331 -11.870 -26.813 1.00 63.41 101 ASP A CA 1
ATOM 743 C C . ASP A 1 101 ? 17.382 -12.250 -25.750 1.00 63.41 101 ASP A C 1
ATOM 745 O O . ASP A 1 101 ? 18.520 -11.768 -25.788 1.00 63.41 101 ASP A O 1
ATOM 749 N N . PRO A 1 102 ? 17.035 -13.129 -24.789 1.00 55.56 102 PRO A N 1
ATOM 750 C CA . PRO A 1 102 ? 17.956 -13.517 -23.731 1.00 55.56 102 PRO A CA 1
ATOM 751 C C . PRO A 1 102 ? 19.233 -14.129 -24.318 1.00 55.56 102 PRO A C 1
ATOM 753 O O . PRO A 1 102 ? 19.178 -15.020 -25.168 1.00 55.56 102 PRO A O 1
ATOM 756 N N . LEU A 1 103 ? 20.389 -13.665 -23.831 1.00 54.66 103 LEU A N 1
ATOM 757 C CA . LEU A 1 103 ? 21.679 -14.288 -24.122 1.00 54.66 103 LEU A CA 1
ATOM 758 C C . LEU A 1 103 ? 21.641 -15.730 -23.601 1.00 54.66 103 LEU A C 1
ATOM 760 O O . LEU A 1 103 ? 21.535 -15.950 -22.394 1.00 54.66 103 LEU A O 1
ATOM 764 N N . VAL A 1 104 ? 21.666 -16.681 -24.535 1.00 50.69 104 VAL A N 1
ATOM 765 C CA . VAL A 1 104 ? 21.671 -18.129 -24.278 1.00 50.69 104 VAL A CA 1
ATOM 766 C C . VAL A 1 104 ? 22.881 -18.546 -23.447 1.00 50.69 104 VAL A C 1
ATOM 768 O O . VAL A 1 104 ? 23.993 -18.047 -23.739 1.00 50.69 104 VAL A O 1
#